Protein AF-A0A849GVG9-F1 (afdb_monomer)

Solvent-accessible surface area (backbone atoms only — not comparable to full-atom values): 3922 Å² total; per-residue (Å²): 112,50,74,83,44,79,44,79,45,76,39,93,65,69,50,74,42,63,18,40,32,36,40,33,76,46,76,60,89,94,45,76,45,75,27,40,37,30,29,30,90,86,69,47,73,44,33,37,35,38,74,75,43,92,89,72,36,68,48,74,50,66,53,70,68,137

Nearest PDB structures (foldseek):
  9b45-assembly1_4  TM=5.403E-01  e=3.978E-01  Pseudomonas virus Pa193
  6i00-assembly1_J  TM=5.410E-01  e=2.568E+00  Arabidopsis thaliana
  2beb-assembly1_A  TM=4.261E-01  e=2.062E+00  Psophocarpus tetragonolobus
  5l7j-assembly1_A  TM=4.599E-01  e=4.694E+00  Dehalococcoides mccartyi BTF08

Foldseek 3Di:
DDWPAWDWDAFPLRDIATFTKDWDWDDDPPDTWIKIFTAGPVRDTAWIWGQPDDVPGIDIDGDNDD

Sequence (66 aa):
MSTEGSQVTSLASGERVTARHLVESCVAGNNTYRNEFWIGPNGQMRKSRQWLGATSGYLTLQVLRP

Secondary structure (DSSP, 8-state):
-EEEEEEEEE-TTS-EEEEEEEEEEEEETTEEEEEEEEE-TTS-EEEEEEEEETTTEEEEEE-S--

pLDDT: mean 93.67, std 4.82, range [72.94, 97.88]

Radius of gyration: 12.78 Å; Cα contacts (8 Å, |Δi|>4): 137; chains: 1; bounding box: 32×16×33 Å

Mean predicted aligned error: 3.25 Å

Structure (mmCIF, N/CA/C/O backbone):
data_AF-A0A849GVG9-F1
#
_entry.id   AF-A0A849GVG9-F1
#
loop_
_atom_site.group_PDB
_atom_site.id
_atom_site.type_symbol
_atom_site.label_atom_id
_atom_site.label_alt_id
_atom_site.label_comp_id
_atom_site.label_asym_id
_atom_site.label_entity_id
_atom_site.label_seq_id
_atom_site.pdbx_PDB_ins_code
_atom_site.Cartn_x
_atom_site.Cartn_y
_atom_site.Cartn_z
_atom_site.occupancy
_atom_site.B_iso_or_equiv
_atom_site.auth_seq_id
_atom_site.auth_comp_id
_atom_site.auth_asym_id
_atom_site.auth_atom_id
_atom_site.pdbx_PDB_model_num
ATOM 1 N N . MET A 1 1 ? 12.209 -3.707 3.579 1.00 77.56 1 MET A N 1
ATOM 2 C CA . MET A 1 1 ? 10.990 -3.124 4.175 1.00 77.56 1 MET A CA 1
ATOM 3 C C . MET A 1 1 ? 11.380 -2.376 5.443 1.00 77.56 1 MET A C 1
ATOM 5 O O . MET A 1 1 ? 12.037 -2.972 6.289 1.00 77.56 1 MET A O 1
ATOM 9 N N . SER A 1 2 ? 11.057 -1.086 5.538 1.00 85.06 2 SER A N 1
ATOM 10 C CA . SER A 1 2 ? 11.279 -0.225 6.707 1.00 85.06 2 SER A CA 1
ATOM 11 C C . SER A 1 2 ? 9.958 0.064 7.423 1.00 85.06 2 SER A C 1
ATOM 13 O O . SER A 1 2 ? 8.876 -0.005 6.840 1.00 85.06 2 SER A O 1
ATOM 15 N N . THR A 1 3 ? 10.049 0.366 8.717 1.00 85.69 3 THR A N 1
ATOM 16 C CA . THR A 1 3 ? 8.932 0.905 9.496 1.00 85.69 3 THR A CA 1
ATOM 17 C C . THR A 1 3 ? 9.198 2.383 9.733 1.00 85.69 3 THR A C 1
ATOM 19 O O . THR A 1 3 ? 10.183 2.718 10.379 1.00 85.69 3 THR A O 1
ATOM 22 N N . GLU A 1 4 ? 8.315 3.254 9.252 1.00 83.00 4 GLU A N 1
ATOM 23 C CA . GLU A 1 4 ? 8.419 4.712 9.435 1.00 83.00 4 GLU A CA 1
ATOM 24 C C . GLU A 1 4 ? 7.839 5.171 10.791 1.00 83.00 4 GLU A C 1
ATOM 26 O O . GLU A 1 4 ? 7.838 6.354 11.115 1.00 83.00 4 GLU A O 1
ATOM 31 N N . GLY A 1 5 ? 7.331 4.234 11.600 1.00 83.56 5 GLY A N 1
ATOM 32 C CA . GLY A 1 5 ? 6.756 4.489 12.923 1.00 83.56 5 GLY A CA 1
ATOM 33 C C . GLY A 1 5 ? 5.226 4.501 12.935 1.00 83.56 5 GLY A C 1
ATOM 34 O O . GLY A 1 5 ? 4.567 4.109 11.968 1.00 83.56 5 GLY A O 1
ATOM 35 N N . SER A 1 6 ? 4.650 4.887 14.076 1.00 90.50 6 SER A N 1
ATOM 36 C CA . SER A 1 6 ? 3.201 5.056 14.227 1.00 90.50 6 SER A CA 1
ATOM 37 C C . SER A 1 6 ? 2.789 6.445 13.743 1.00 90.50 6 SER A C 1
ATOM 39 O O . SER A 1 6 ? 3.368 7.439 14.173 1.00 90.50 6 SER A O 1
ATOM 41 N N . GLN A 1 7 ? 1.788 6.521 12.869 1.00 93.06 7 GLN A N 1
ATOM 42 C CA . GLN A 1 7 ? 1.250 7.770 12.333 1.00 93.06 7 GLN A CA 1
ATOM 43 C C . GLN A 1 7 ? -0.277 7.741 12.267 1.00 93.06 7 GLN A C 1
ATOM 45 O O . GLN A 1 7 ? -0.888 6.680 12.157 1.00 93.06 7 GLN A O 1
ATOM 50 N N . VAL A 1 8 ? -0.909 8.914 12.282 1.00 94.38 8 VAL A N 1
ATOM 51 C CA . VAL A 1 8 ? -2.350 9.036 12.028 1.00 94.38 8 VAL A CA 1
ATOM 52 C C . VAL A 1 8 ? -2.577 9.224 10.533 1.00 94.38 8 VAL A C 1
ATOM 54 O O . VAL A 1 8 ? -2.064 10.169 9.941 1.00 94.38 8 VAL A O 1
ATOM 57 N N . THR A 1 9 ? -3.376 8.347 9.932 1.00 92.75 9 THR A N 1
ATOM 58 C CA . THR A 1 9 ? -3.784 8.425 8.525 1.00 92.75 9 THR A CA 1
ATOM 59 C C . THR A 1 9 ? -5.290 8.637 8.414 1.00 92.75 9 THR A C 1
ATOM 61 O O . THR A 1 9 ? -6.049 8.166 9.262 1.00 92.75 9 THR A O 1
ATOM 64 N N . SER A 1 10 ? -5.724 9.340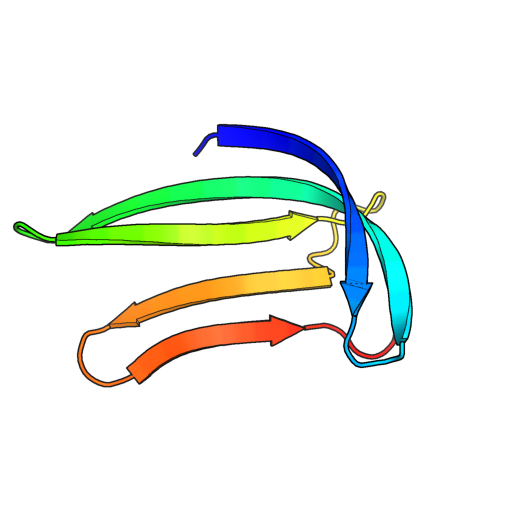 7.371 1.00 94.69 10 SER A N 1
ATOM 65 C CA . SER A 1 10 ? -7.143 9.494 7.047 1.00 94.69 10 SER A CA 1
ATOM 66 C C . SER A 1 10 ? -7.548 8.464 5.999 1.00 94.69 10 SER A C 1
ATOM 68 O O . SER A 1 10 ? -6.887 8.319 4.965 1.00 94.69 10 SER A O 1
ATOM 70 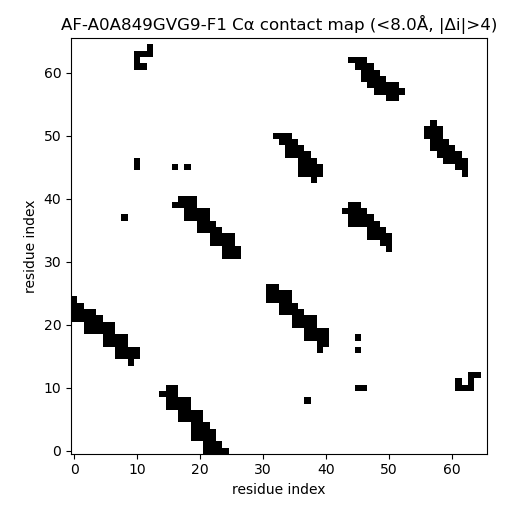N N . LEU A 1 11 ? -8.653 7.773 6.261 1.00 94.06 11 LEU A N 1
ATOM 71 C CA . LEU A 1 11 ? -9.335 6.933 5.288 1.00 94.06 11 LEU A CA 1
ATOM 72 C C . LEU A 1 11 ? -10.339 7.789 4.496 1.00 94.06 11 LEU A C 1
ATOM 74 O O . LEU A 1 11 ? -10.721 8.887 4.8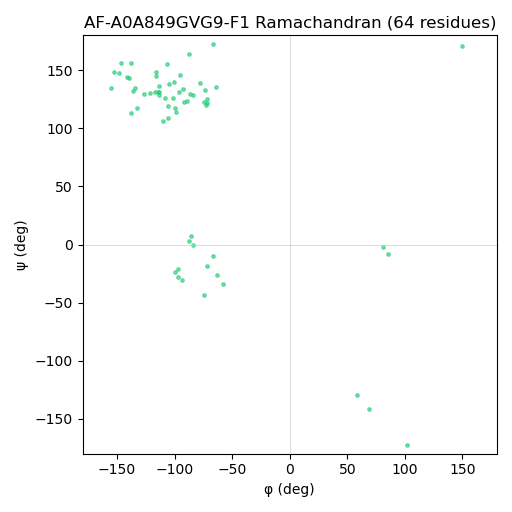88 1.00 94.06 11 LEU A O 1
ATOM 78 N N . ALA A 1 12 ? -10.796 7.269 3.368 1.00 92.75 12 ALA A N 1
ATOM 79 C CA . ALA A 1 12 ? -11.758 7.891 2.458 1.00 92.75 12 ALA A CA 1
ATOM 80 C C . ALA A 1 12 ? -13.163 7.897 3.061 1.00 92.75 12 ALA A C 1
ATOM 82 O O . ALA A 1 12 ? -13.994 8.696 2.652 1.00 92.75 12 ALA A O 1
ATOM 83 N N . SER A 1 13 ? -13.413 7.050 4.065 1.00 92.50 13 SER A N 1
ATOM 84 C CA . SER A 1 13 ? -14.590 7.151 4.928 1.00 92.50 13 SER A CA 1
ATOM 85 C C . SER A 1 13 ? -14.587 8.412 5.804 1.00 92.50 13 SER A C 1
ATOM 87 O O . SER A 1 13 ? -15.587 8.688 6.457 1.00 92.50 13 SER A O 1
ATOM 89 N N . GLY A 1 14 ? -13.480 9.163 5.855 1.00 92.50 14 GLY A N 1
ATOM 90 C CA . GLY A 1 14 ? -13.272 10.283 6.775 1.00 92.50 14 GLY A CA 1
ATOM 91 C C . GLY A 1 14 ? -12.741 9.855 8.147 1.00 92.50 14 GLY A C 1
ATOM 92 O O . GLY A 1 14 ? -12.343 10.703 8.944 1.00 92.50 14 GLY A O 1
ATOM 93 N N . GLU A 1 15 ? -12.681 8.550 8.421 1.00 92.69 1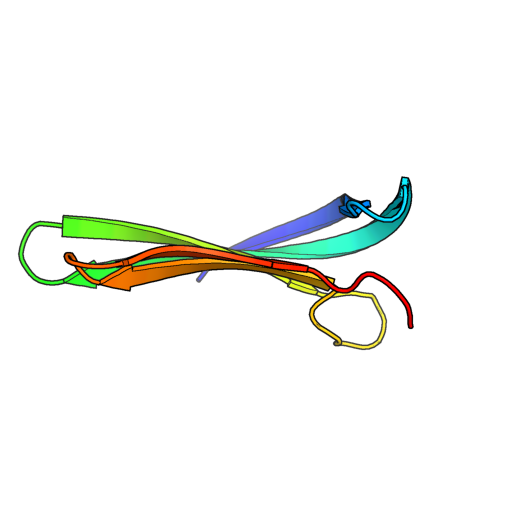5 GLU A N 1
ATOM 94 C CA . GLU A 1 15 ? -12.121 8.005 9.656 1.00 92.69 15 GLU A CA 1
ATOM 95 C C . GLU A 1 15 ? -10.621 8.318 9.762 1.00 92.69 15 GLU A C 1
ATOM 97 O O . GLU A 1 15 ? -9.864 8.146 8.802 1.00 92.69 15 GLU A O 1
ATOM 102 N N . ARG A 1 16 ? -10.175 8.743 10.949 1.00 94.31 16 ARG A N 1
ATOM 103 C CA . ARG A 1 16 ? -8.753 8.910 11.269 1.00 94.31 16 ARG A CA 1
ATOM 104 C C . ARG A 1 16 ? -8.278 7.726 12.091 1.00 94.31 16 ARG A C 1
ATOM 106 O O . ARG A 1 16 ? -8.842 7.445 13.143 1.00 94.31 16 ARG A O 1
ATOM 113 N N . VAL A 1 17 ? -7.217 7.071 11.634 1.00 92.94 17 VAL A N 1
ATOM 114 C CA . VAL A 1 17 ? -6.705 5.849 12.253 1.00 92.94 17 VAL A CA 1
ATOM 115 C C . VAL A 1 17 ? -5.229 5.992 12.575 1.00 92.94 17 VAL A C 1
ATOM 117 O O . VAL A 1 17 ? -4.428 6.342 11.709 1.00 92.94 17 VAL A O 1
ATOM 120 N N . THR A 1 18 ? -4.861 5.678 13.815 1.00 95.81 18 THR A N 1
ATOM 121 C CA . THR A 1 18 ? -3.464 5.459 14.197 1.00 95.81 18 THR A CA 1
ATOM 122 C C . THR A 1 18 ? -2.995 4.139 13.601 1.00 95.81 18 THR A C 1
ATOM 124 O O . THR A 1 18 ? -3.578 3.092 13.871 1.00 95.81 18 THR A O 1
ATOM 127 N N . ALA A 1 19 ? -1.949 4.177 12.787 1.00 96.31 19 ALA A N 1
ATOM 128 C CA . ALA A 1 19 ? -1.423 3.018 12.092 1.00 96.31 19 ALA A CA 1
ATOM 129 C C . ALA A 1 19 ? 0.104 3.046 12.055 1.00 96.31 19 ALA A C 1
ATOM 131 O O . ALA A 1 19 ? 0.725 4.092 11.872 1.00 96.31 19 ALA A O 1
ATOM 132 N N . ARG A 1 20 ? 0.714 1.869 12.154 1.00 96.88 20 ARG A N 1
ATOM 133 C CA . ARG A 1 20 ? 2.129 1.686 11.862 1.00 96.88 20 ARG A CA 1
ATOM 134 C C . ARG A 1 20 ? 2.329 1.731 10.352 1.00 96.88 20 ARG A C 1
ATOM 136 O O . ARG A 1 20 ? 1.709 0.953 9.624 1.00 96.88 20 ARG A O 1
ATOM 143 N N . HIS A 1 21 ? 3.174 2.645 9.894 1.00 96.81 21 HIS A N 1
ATOM 144 C CA . HIS A 1 21 ? 3.469 2.814 8.480 1.00 96.81 21 HIS A CA 1
ATOM 145 C C . HIS A 1 21 ? 4.670 1.982 8.080 1.00 96.81 21 HIS A C 1
ATOM 147 O O . HIS A 1 21 ? 5.756 2.121 8.645 1.00 96.81 21 HIS A O 1
ATOM 153 N N . LEU A 1 22 ? 4.455 1.108 7.109 1.00 96.50 22 LEU A N 1
ATOM 154 C CA . LEU A 1 22 ? 5.476 0.241 6.561 1.00 96.50 22 LEU A CA 1
ATOM 155 C C . LEU A 1 22 ? 5.722 0.652 5.120 1.00 96.50 22 LEU A C 1
ATOM 157 O O . LEU A 1 22 ? 4.778 0.803 4.345 1.00 96.50 22 LEU A O 1
ATOM 161 N N . VAL A 1 23 ? 6.992 0.807 4.779 1.00 96.75 23 VAL A N 1
ATOM 162 C CA . VAL A 1 23 ? 7.436 1.138 3.432 1.00 96.75 23 VAL A CA 1
ATOM 163 C C . VAL A 1 23 ? 8.279 -0.015 2.922 1.00 96.75 23 VAL A C 1
ATOM 165 O O . VAL A 1 23 ? 9.194 -0.508 3.584 1.00 96.75 23 VAL A O 1
ATOM 168 N N . GLU A 1 24 ? 7.984 -0.468 1.719 1.00 96.44 24 GLU A N 1
ATOM 169 C CA . GLU A 1 24 ? 8.748 -1.501 1.043 1.00 96.44 24 GLU A CA 1
ATOM 170 C C . GLU A 1 24 ? 9.283 -0.959 -0.278 1.00 96.44 24 GLU A C 1
ATOM 172 O O . GLU A 1 24 ? 8.541 -0.399 -1.078 1.00 96.44 24 GLU A O 1
ATOM 177 N N . SER A 1 25 ? 10.580 -1.157 -0.508 1.00 96.38 25 SER A N 1
ATOM 178 C CA . SER A 1 25 ? 11.199 -0.965 -1.816 1.00 96.38 25 SER A CA 1
ATOM 179 C C . SER A 1 25 ? 11.340 -2.327 -2.486 1.00 96.38 25 SER A C 1
ATOM 181 O O . SER A 1 25 ? 12.084 -3.178 -1.997 1.00 96.38 25 SER A O 1
ATOM 183 N N . CYS A 1 26 ? 10.623 -2.530 -3.586 1.00 92.81 26 CYS A N 1
ATOM 184 C CA . CYS A 1 26 ? 10.688 -3.719 -4.427 1.00 92.81 26 CYS A CA 1
ATOM 185 C C . CYS A 1 26 ? 11.464 -3.395 -5.709 1.00 92.81 26 CYS A C 1
ATOM 187 O O . CYS A 1 26 ? 11.271 -2.331 -6.293 1.00 92.81 26 CYS A O 1
ATOM 189 N N . VAL A 1 27 ? 12.333 -4.299 -6.157 1.00 93.75 27 VAL A N 1
ATOM 190 C CA . VAL A 1 27 ? 13.137 -4.121 -7.374 1.00 93.75 27 VAL A CA 1
ATOM 191 C C . VAL A 1 27 ? 12.712 -5.151 -8.414 1.00 93.75 27 VAL A C 1
ATOM 193 O O . VAL A 1 27 ? 12.640 -6.339 -8.109 1.00 93.75 27 VAL A O 1
ATOM 196 N N . ALA A 1 28 ? 12.460 -4.703 -9.646 1.00 89.50 28 ALA A N 1
ATOM 197 C CA . ALA A 1 28 ? 12.251 -5.581 -10.795 1.00 89.50 28 ALA A CA 1
ATOM 198 C C . ALA A 1 28 ? 12.974 -5.019 -12.027 1.00 89.50 28 ALA A C 1
ATOM 200 O O . ALA A 1 28 ? 12.628 -3.954 -12.547 1.00 89.50 28 ALA A O 1
ATOM 201 N N . GLY A 1 29 ? 14.001 -5.737 -12.488 1.00 90.44 29 GLY A N 1
ATOM 202 C CA . GLY A 1 29 ? 14.933 -5.221 -13.492 1.00 90.44 29 GLY A CA 1
ATOM 203 C C . GLY A 1 29 ? 15.610 -3.939 -13.000 1.00 90.44 29 GLY A C 1
ATOM 204 O O . GLY A 1 29 ? 16.094 -3.885 -11.873 1.00 90.44 29 GLY A O 1
ATOM 205 N N . ASN A 1 30 ? 15.584 -2.893 -13.828 1.00 94.62 30 ASN A N 1
ATOM 206 C CA . ASN A 1 30 ? 16.158 -1.583 -13.497 1.00 94.62 30 ASN A CA 1
ATOM 207 C C . ASN A 1 30 ? 15.177 -0.654 -12.760 1.00 94.62 30 ASN A C 1
ATOM 209 O O . ASN A 1 30 ? 15.505 0.502 -12.501 1.00 94.62 30 ASN A O 1
ATOM 213 N N . ASN A 1 31 ? 13.969 -1.129 -12.443 1.00 94.19 31 ASN A N 1
ATOM 214 C CA . ASN A 1 31 ? 12.948 -0.323 -11.785 1.00 94.19 31 ASN A CA 1
ATOM 215 C C . ASN A 1 31 ? 12.896 -0.622 -10.287 1.00 94.19 31 ASN A C 1
ATOM 217 O O . ASN A 1 31 ? 12.957 -1.778 -9.866 1.00 94.19 31 ASN A O 1
ATOM 221 N N . THR A 1 32 ? 12.719 0.432 -9.491 1.00 96.38 32 THR A N 1
ATOM 222 C CA . THR A 1 32 ? 12.413 0.336 -8.060 1.00 96.38 32 THR A CA 1
ATOM 223 C C . THR A 1 32 ? 11.012 0.878 -7.809 1.00 96.38 32 THR A C 1
ATOM 225 O O . THR A 1 32 ? 10.680 1.989 -8.224 1.00 96.38 32 THR A O 1
ATOM 228 N N . TYR A 1 33 ? 10.195 0.099 -7.112 1.00 97.00 33 TYR A N 1
ATOM 229 C CA . TYR A 1 33 ? 8.826 0.432 -6.750 1.00 97.00 33 TYR A CA 1
ATOM 230 C C . TYR A 1 33 ? 8.712 0.584 -5.241 1.00 97.00 33 TYR A C 1
ATOM 232 O O . TYR A 1 33 ? 9.247 -0.225 -4.486 1.00 97.00 33 TYR A O 1
ATOM 240 N N . ARG A 1 34 ? 8.006 1.626 -4.804 1.00 97.25 34 ARG A N 1
ATOM 241 C CA . ARG A 1 34 ? 7.783 1.925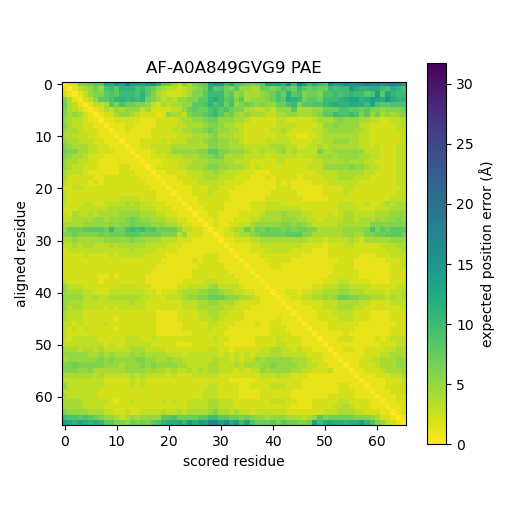 -3.390 1.00 97.25 34 ARG A CA 1
ATOM 242 C C . ARG A 1 34 ? 6.345 1.573 -3.028 1.00 97.25 34 ARG A C 1
ATOM 244 O O . ARG A 1 34 ? 5.421 2.276 -3.443 1.00 97.25 34 ARG A O 1
ATOM 251 N N . ASN A 1 35 ? 6.182 0.512 -2.250 1.00 97.69 35 ASN A N 1
ATOM 252 C CA . ASN A 1 35 ? 4.912 0.090 -1.680 1.00 97.69 35 ASN A CA 1
ATOM 253 C C . ASN A 1 35 ? 4.768 0.655 -0.262 1.00 97.69 35 ASN A C 1
ATOM 255 O O . ASN A 1 35 ? 5.749 0.790 0.470 1.00 97.69 35 ASN A O 1
ATOM 259 N N . GLU A 1 36 ? 3.544 0.992 0.124 1.00 97.69 36 GLU A N 1
ATOM 260 C CA . GLU A 1 36 ? 3.234 1.621 1.407 1.00 97.69 36 GLU A CA 1
ATOM 261 C C . GLU A 1 36 ? 2.022 0.942 2.040 1.00 97.69 36 GLU A C 1
ATOM 263 O O . GLU A 1 36 ? 1.014 0.696 1.373 1.00 97.69 36 GLU A O 1
ATOM 268 N N . PHE A 1 37 ? 2.113 0.644 3.335 1.00 97.31 37 PHE A N 1
ATOM 269 C CA . PHE A 1 37 ? 1.094 -0.088 4.081 1.00 97.31 37 PHE A CA 1
ATOM 270 C C . PHE A 1 37 ? 0.841 0.577 5.433 1.00 97.31 37 PHE A C 1
ATOM 272 O O . PHE A 1 37 ? 1.772 0.869 6.183 1.00 97.31 37 PHE A O 1
ATOM 279 N N . TRP A 1 38 ? -0.430 0.777 5.773 1.00 97.50 38 TRP A N 1
ATOM 280 C CA . TRP A 1 38 ? -0.859 1.321 7.060 1.00 97.50 38 TRP A CA 1
ATOM 281 C C . TRP A 1 38 ? -1.537 0.218 7.861 1.00 97.50 38 TRP A C 1
ATOM 283 O O . TRP A 1 38 ? -2.671 -0.167 7.564 1.00 97.50 38 TRP A O 1
ATOM 293 N N . ILE A 1 39 ? -0.840 -0.284 8.876 1.00 96.69 39 ILE A N 1
ATOM 294 C CA . ILE A 1 39 ? -1.311 -1.378 9.726 1.00 96.69 39 ILE A CA 1
ATOM 295 C C . ILE A 1 39 ? -1.869 -0.801 11.026 1.00 96.69 39 ILE A C 1
ATOM 297 O O . ILE A 1 39 ? -1.145 -0.151 11.778 1.00 96.69 39 ILE A O 1
ATOM 301 N N . GLY A 1 40 ? -3.158 -1.011 11.280 1.00 95.06 40 GLY A N 1
ATOM 302 C CA . GLY A 1 40 ? -3.830 -0.563 12.495 1.00 95.06 40 GLY A CA 1
ATOM 303 C C . GLY A 1 40 ? -3.333 -1.287 13.756 1.00 95.06 40 GLY A C 1
ATOM 304 O O . GLY A 1 40 ? -2.584 -2.263 13.665 1.00 95.06 40 GLY A O 1
ATOM 305 N N . PRO A 1 41 ? -3.767 -0.853 14.951 1.00 91.88 41 PRO A N 1
ATOM 306 C CA . PRO A 1 41 ? -3.262 -1.378 16.224 1.00 91.88 41 PRO A CA 1
ATOM 307 C C . PRO A 1 41 ? -3.568 -2.867 16.439 1.00 91.88 41 PRO A C 1
ATOM 309 O O . PRO A 1 41 ? -2.832 -3.557 17.132 1.00 91.88 41 PRO A O 1
ATOM 312 N N . ASN A 1 42 ? -4.635 -3.369 15.813 1.00 91.44 42 ASN A N 1
ATOM 313 C CA . ASN A 1 42 ? -5.046 -4.774 15.836 1.00 91.44 42 ASN A CA 1
ATOM 314 C C . ASN A 1 42 ? -4.350 -5.639 14.764 1.00 91.44 42 ASN A C 1
ATOM 316 O O . ASN A 1 42 ? -4.746 -6.780 14.549 1.00 91.44 42 ASN A O 1
ATOM 320 N N . GLY A 1 43 ? -3.362 -5.095 14.047 1.00 93.25 43 GLY A N 1
ATOM 321 C CA . GLY A 1 43 ? -2.655 -5.798 12.977 1.00 93.25 43 GLY A CA 1
ATOM 322 C C . GLY A 1 43 ? -3.380 -5.814 11.628 1.00 93.25 43 GLY A C 1
ATOM 323 O O . GLY A 1 43 ? -2.822 -6.316 10.655 1.00 93.25 43 GLY A O 1
ATOM 324 N N . GLN A 1 44 ? -4.585 -5.244 11.519 1.00 94.75 44 GLN A N 1
ATOM 325 C CA . GLN A 1 44 ? -5.299 -5.179 10.244 1.00 94.75 44 GLN A CA 1
ATOM 326 C C . GLN A 1 44 ? -4.753 -4.066 9.348 1.00 94.75 44 GLN A C 1
ATOM 328 O O . GLN A 1 44 ? -4.506 -2.943 9.790 1.00 94.75 44 GLN A O 1
ATOM 333 N N . MET A 1 45 ? -4.632 -4.344 8.053 1.00 95.81 45 MET A N 1
ATOM 334 C CA . MET A 1 45 ? -4.290 -3.332 7.058 1.00 95.81 45 MET A CA 1
ATOM 335 C C . MET A 1 45 ? -5.482 -2.398 6.823 1.00 95.81 45 MET A C 1
ATOM 337 O O . MET A 1 45 ? -6.551 -2.833 6.408 1.00 95.81 45 MET A O 1
ATOM 341 N N . ARG A 1 46 ? -5.297 -1.100 7.072 1.00 96.56 46 ARG A N 1
ATOM 342 C CA . ARG A 1 46 ? -6.334 -0.068 6.885 1.00 96.56 46 ARG A CA 1
ATOM 343 C C . ARG A 1 46 ? -6.248 0.584 5.511 1.00 96.56 46 ARG A C 1
ATOM 345 O O . ARG A 1 46 ? -7.262 0.999 4.953 1.00 96.56 46 ARG A O 1
ATOM 352 N N . LYS A 1 47 ? -5.033 0.664 4.972 1.00 97.19 47 LYS A N 1
ATOM 353 C CA . LYS A 1 47 ? -4.716 1.253 3.672 1.00 97.19 47 LYS A CA 1
ATOM 354 C C . LYS A 1 47 ? -3.462 0.600 3.107 1.00 97.19 47 LYS A C 1
ATOM 356 O O . LYS A 1 47 ? -2.557 0.259 3.872 1.00 97.19 47 LYS A O 1
ATOM 361 N N . SER A 1 48 ? -3.381 0.491 1.789 1.00 97.81 48 SER A N 1
ATOM 362 C CA . SER A 1 48 ? -2.136 0.201 1.089 1.00 97.81 48 SER A CA 1
ATOM 363 C C . SER A 1 48 ? -2.067 0.891 -0.262 1.00 97.81 48 SER 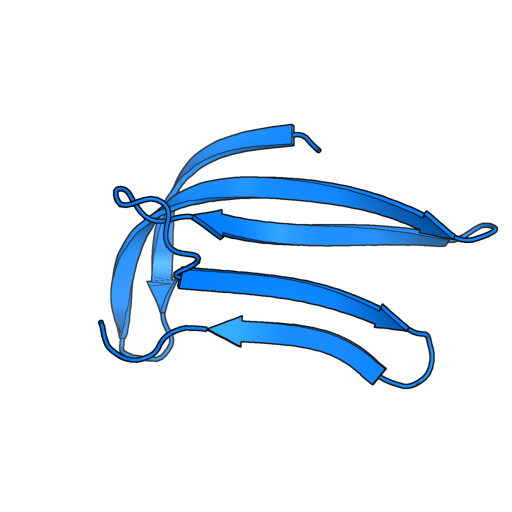A C 1
ATOM 365 O O . SER A 1 48 ? -3.089 1.220 -0.867 1.00 97.81 48 SER A O 1
ATOM 367 N N . ARG A 1 49 ? -0.840 1.091 -0.733 1.00 97.75 49 ARG A N 1
ATOM 368 C CA . ARG A 1 49 ? -0.515 1.463 -2.104 1.00 97.75 49 ARG A CA 1
ATOM 369 C C . ARG A 1 49 ? 0.613 0.557 -2.567 1.00 97.75 49 ARG A C 1
ATOM 371 O O . ARG A 1 49 ? 1.696 0.611 -1.997 1.00 97.75 49 ARG A O 1
ATOM 378 N N . GLN A 1 50 ? 0.377 -0.255 -3.589 1.00 97.88 50 GLN A N 1
ATOM 379 C CA . GLN A 1 50 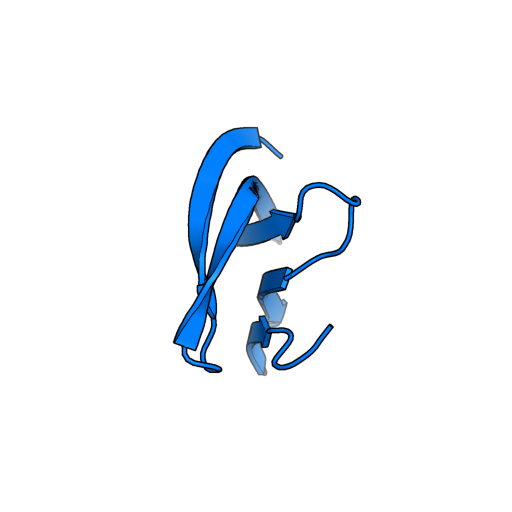? 1.367 -1.223 -4.057 1.00 97.88 50 GLN A CA 1
ATOM 380 C C . GLN A 1 50 ? 1.407 -1.317 -5.577 1.00 97.88 50 GLN A C 1
ATOM 382 O O . GLN A 1 50 ? 0.377 -1.199 -6.243 1.00 97.88 50 GLN A O 1
ATOM 387 N N . TRP A 1 51 ? 2.602 -1.505 -6.125 1.00 97.19 51 TRP A N 1
ATOM 388 C CA . TRP A 1 51 ? 2.793 -1.734 -7.549 1.00 97.19 51 TRP A CA 1
ATOM 389 C C . TRP A 1 51 ? 2.300 -3.131 -7.929 1.00 97.19 51 TRP A C 1
ATOM 391 O O . TRP A 1 51 ? 2.744 -4.119 -7.352 1.00 97.19 51 TRP A O 1
ATOM 401 N N . LEU A 1 52 ? 1.394 -3.216 -8.905 1.00 95.75 52 LEU A N 1
ATOM 402 C CA . LEU A 1 52 ? 0.903 -4.494 -9.427 1.00 95.75 52 LEU A CA 1
ATOM 403 C C . LEU A 1 52 ? 1.628 -4.944 -10.696 1.00 95.75 52 LEU A C 1
ATOM 405 O O . LEU A 1 52 ? 1.695 -6.138 -10.969 1.00 95.75 52 LEU A O 1
ATOM 409 N N . GLY A 1 53 ? 2.142 -4.010 -11.495 1.00 93.44 53 GLY A N 1
ATOM 410 C CA . GLY A 1 53 ? 2.795 -4.325 -12.763 1.00 93.44 53 GLY A CA 1
ATOM 411 C C . GLY A 1 53 ? 2.633 -3.219 -13.796 1.00 93.44 53 GLY A C 1
ATOM 412 O O . GLY A 1 53 ? 1.852 -2.291 -13.609 1.00 93.44 53 GLY A O 1
ATOM 413 N N . ALA A 1 54 ? 3.357 -3.336 -14.909 1.00 91.75 54 ALA A N 1
ATOM 414 C CA . ALA A 1 54 ? 3.402 -2.309 -15.952 1.00 91.75 54 ALA A CA 1
ATOM 415 C C . ALA A 1 54 ? 2.024 -1.965 -16.544 1.00 91.75 54 ALA A C 1
ATOM 417 O O . ALA A 1 54 ? 1.774 -0.808 -16.861 1.00 91.75 54 ALA A O 1
ATOM 418 N N . THR A 1 55 ? 1.125 -2.946 -16.651 1.00 95.25 55 THR A N 1
ATOM 419 C CA . THR A 1 55 ? -0.218 -2.741 -17.211 1.00 95.25 55 THR A CA 1
ATOM 420 C C . THR A 1 55 ? -1.149 -1.999 -16.252 1.00 95.25 55 THR A C 1
ATOM 422 O O . THR A 1 55 ? -1.878 -1.108 -16.672 1.00 95.25 55 THR A O 1
ATOM 425 N N . SER A 1 56 ? -1.135 -2.361 -14.966 1.00 96.19 56 SER A N 1
ATOM 426 C CA . SER A 1 56 ? -2.101 -1.855 -13.976 1.00 96.19 56 SER A CA 1
ATOM 427 C C . SER A 1 56 ? -1.573 -0.680 -13.154 1.00 96.19 56 SER A C 1
ATOM 429 O O . SER A 1 56 ? -2.348 0.059 -12.553 1.00 96.19 56 SER A O 1
ATOM 431 N N . GLY A 1 57 ? -0.255 -0.511 -13.086 1.00 95.81 57 GLY A N 1
ATOM 432 C CA . GLY A 1 57 ? 0.383 0.497 -12.259 1.00 95.81 57 GLY A CA 1
ATOM 433 C C . GLY A 1 57 ? 0.253 0.217 -10.760 1.00 95.81 57 GLY A C 1
ATOM 434 O O . GLY A 1 57 ? 0.357 -0.924 -10.300 1.00 95.81 57 GLY A O 1
ATOM 435 N N . TYR A 1 58 ? 0.048 1.282 -9.983 1.00 97.69 58 TYR A N 1
ATOM 436 C CA . TYR A 1 58 ? -0.180 1.194 -8.542 1.00 97.69 58 TYR A CA 1
ATOM 437 C C . TYR A 1 58 ? -1.658 0.974 -8.222 1.00 97.69 58 TYR A C 1
ATOM 439 O O . TYR A 1 58 ? -2.512 1.763 -8.623 1.00 97.69 58 TYR A O 1
ATOM 447 N N . LEU A 1 59 ? -1.939 -0.033 -7.399 1.00 97.56 59 LEU A N 1
ATOM 448 C CA . LEU A 1 59 ? -3.235 -0.228 -6.763 1.00 97.56 59 LEU A CA 1
ATOM 449 C C . LEU A 1 59 ? -3.244 0.443 -5.393 1.00 97.56 59 LEU A C 1
ATOM 451 O O . LEU A 1 59 ? -2.324 0.250 -4.599 1.00 97.56 59 LEU A O 1
ATOM 455 N N . THR A 1 60 ? -4.316 1.179 -5.102 1.00 97.50 60 THR A N 1
ATOM 456 C CA . THR A 1 60 ? -4.624 1.648 -3.747 1.00 97.50 60 THR A CA 1
ATOM 457 C C . THR A 1 60 ? -5.813 0.873 -3.204 1.00 97.50 60 THR A C 1
ATOM 459 O O . THR A 1 60 ? -6.868 0.843 -3.834 1.00 97.50 60 THR A O 1
ATOM 462 N N . LEU A 1 61 ? -5.651 0.271 -2.028 1.00 96.88 61 LEU A N 1
ATOM 463 C CA . LEU A 1 61 ? -6.733 -0.365 -1.283 1.00 96.88 61 LEU A CA 1
ATOM 464 C C . LEU A 1 61 ? -6.946 0.366 0.028 1.00 96.88 61 LEU A C 1
ATOM 466 O O . LEU A 1 61 ? -5.998 0.844 0.655 1.00 96.88 61 LEU A O 1
ATOM 470 N N . GLN A 1 62 ? -8.200 0.434 0.459 1.00 96.94 62 GLN A N 1
ATOM 471 C CA . GLN 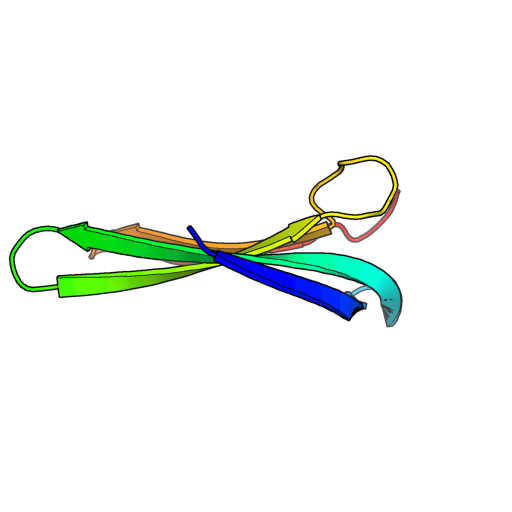A 1 62 ? -8.525 1.075 1.715 1.00 96.94 62 GLN A CA 1
ATOM 472 C C . GLN A 1 62 ? -9.824 0.547 2.298 1.00 96.94 62 GLN A C 1
ATOM 474 O O . GLN A 1 62 ? -10.834 0.426 1.607 1.00 96.94 62 GLN A O 1
ATOM 479 N N . VAL A 1 63 ? -9.783 0.274 3.594 1.00 94.75 63 VAL A N 1
ATOM 480 C CA . VAL A 1 63 ? -10.947 -0.139 4.365 1.00 94.75 63 VAL A CA 1
ATOM 481 C C . VAL A 1 63 ? -11.851 1.076 4.569 1.00 94.75 63 VAL A C 1
ATOM 483 O O . VAL A 1 63 ? -11.376 2.158 4.906 1.00 94.75 63 VAL A O 1
ATOM 486 N N . LEU A 1 64 ? -13.153 0.915 4.334 1.00 92.25 64 LEU A N 1
ATOM 487 C CA . LEU A 1 64 ? -14.135 1.986 4.546 1.00 92.25 64 LEU A CA 1
ATOM 488 C C . LEU A 1 64 ? -14.890 1.834 5.870 1.00 92.25 64 LEU A C 1
ATOM 490 O O . LEU A 1 64 ? -15.433 2.817 6.369 1.00 92.25 64 LEU A O 1
ATOM 494 N N . ARG A 1 65 ? -14.956 0.611 6.410 1.00 84.44 65 ARG A N 1
ATOM 495 C CA . ARG A 1 65 ? -15.668 0.252 7.644 1.00 84.44 65 ARG A CA 1
ATOM 496 C C . ARG A 1 65 ? -14.935 -0.896 8.358 1.00 84.44 65 ARG A C 1
ATOM 498 O O . ARG A 1 65 ? -14.326 -1.691 7.645 1.00 84.44 65 ARG A O 1
ATOM 505 N N . PRO A 1 66 ? -14.957 -0.960 9.703 1.00 72.94 66 PRO A N 1
ATOM 506 C CA . PRO A 1 66 ? -14.348 -2.044 10.479 1.00 72.94 66 PRO A CA 1
ATOM 507 C C . PRO A 1 66 ? -14.872 -3.435 10.119 1.00 72.94 66 PRO A C 1
ATOM 509 O O . PR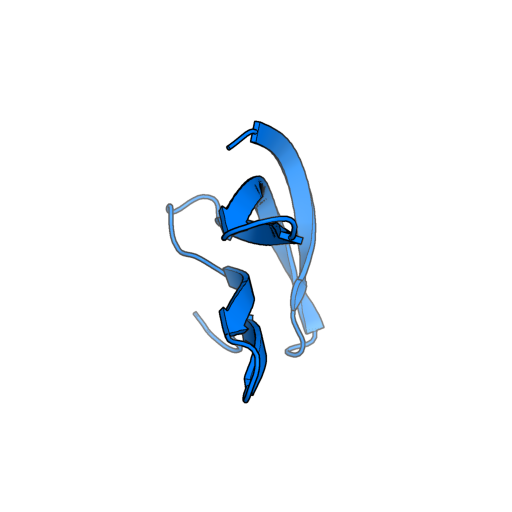O A 1 66 ? -16.072 -3.536 9.774 1.00 72.94 66 PRO A O 1
#